Protein AF-A0A1F5FKB5-F1 (afdb_monomer)

Sequence (74 aa):
MEPKFEKDVKYRLTREVDACVVDGQNCVLQNDIDLNAETVLTFVEANEDGFVFSNEEGTNYRLHADDIDAVEEA

Structure (mmCIF, N/CA/C/O backbone):
data_AF-A0A1F5FKB5-F1
#
_entry.id   AF-A0A1F5FKB5-F1
#
loop_
_atom_site.group_PDB
_atom_site.id
_atom_site.type_symbol
_atom_site.label_atom_id
_atom_site.label_alt_id
_atom_site.label_comp_id
_atom_site.label_asym_id
_atom_site.label_entity_id
_atom_site.label_seq_id
_atom_site.pdbx_PDB_ins_code
_atom_site.Cartn_x
_atom_site.Cartn_y
_atom_site.Cartn_z
_atom_site.occupancy
_atom_site.B_iso_or_equiv
_atom_site.auth_seq_id
_atom_site.auth_comp_id
_atom_site.auth_asym_id
_ato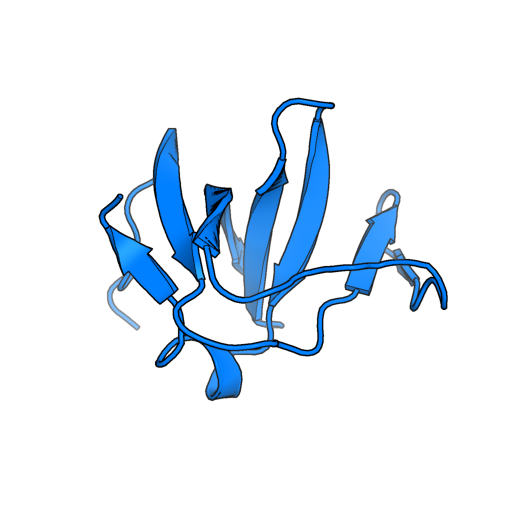m_site.auth_atom_id
_atom_site.pdbx_PDB_model_num
ATOM 1 N N . MET A 1 1 ? -0.616 -1.017 -20.409 1.00 43.75 1 MET A N 1
ATOM 2 C CA . MET A 1 1 ? -0.932 -1.887 -19.263 1.00 43.75 1 MET A CA 1
ATOM 3 C C . MET A 1 1 ? -2.337 -1.514 -18.833 1.00 43.75 1 MET A C 1
ATOM 5 O O . MET A 1 1 ? -2.566 -0.335 -18.603 1.00 43.75 1 MET A O 1
ATOM 9 N N . GLU A 1 2 ? -3.292 -2.441 -18.868 1.00 47.69 2 GLU A N 1
ATOM 10 C CA . GLU A 1 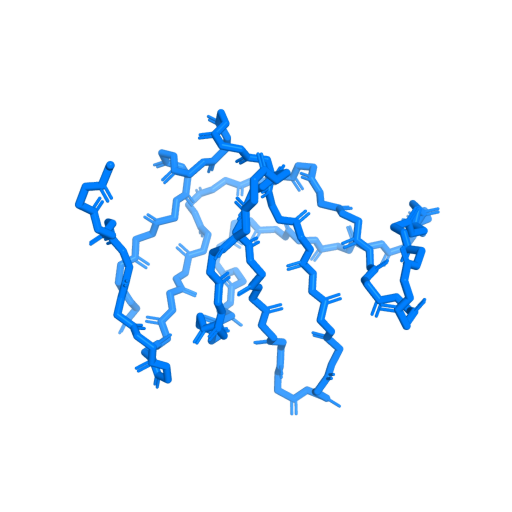2 ? -4.621 -2.201 -18.281 1.00 47.69 2 GLU A CA 1
ATOM 11 C C . GLU A 1 2 ? -4.446 -2.000 -16.764 1.00 47.69 2 GLU A C 1
ATOM 13 O O . GLU A 1 2 ? -3.601 -2.688 -16.178 1.00 47.69 2 GLU A O 1
ATOM 18 N N . PRO A 1 3 ? -5.137 -1.045 -16.114 1.00 53.38 3 PRO A N 1
ATOM 19 C CA . PRO A 1 3 ? -4.919 -0.819 -14.694 1.00 53.38 3 PRO A CA 1
ATOM 20 C C . PRO A 1 3 ? -5.534 -1.976 -13.898 1.00 53.38 3 PRO A C 1
ATOM 22 O O . PRO A 1 3 ? -6.733 -2.221 -13.966 1.00 53.38 3 PRO A O 1
ATOM 25 N N . LYS A 1 4 ? -4.694 -2.690 -13.139 1.00 74.38 4 LYS A N 1
ATOM 26 C CA . LYS A 1 4 ? -5.108 -3.747 -12.198 1.00 74.38 4 LYS A CA 1
ATOM 27 C C . LYS A 1 4 ? -5.922 -3.189 -11.011 1.00 74.38 4 LYS A C 1
ATOM 29 O O . LYS A 1 4 ? -6.563 -3.962 -10.311 1.00 74.38 4 LYS A O 1
ATOM 34 N N . PHE A 1 5 ? -5.899 -1.870 -10.800 1.00 85.88 5 PHE A N 1
ATOM 35 C CA . PHE A 1 5 ? -6.535 -1.180 -9.678 1.00 85.88 5 PHE A CA 1
ATOM 36 C C . PHE A 1 5 ? -7.453 -0.051 -10.145 1.00 85.88 5 PHE A C 1
ATOM 38 O O . PHE A 1 5 ? -7.149 0.662 -11.106 1.00 85.88 5 PHE A O 1
ATOM 45 N N . GLU A 1 6 ? -8.554 0.129 -9.427 1.00 89.88 6 GLU A N 1
ATOM 46 C CA . GLU A 1 6 ? -9.567 1.149 -9.654 1.00 89.88 6 GLU A CA 1
ATOM 47 C C . GLU A 1 6 ? -9.350 2.339 -8.720 1.00 89.88 6 GLU A C 1
ATOM 49 O O . GLU A 1 6 ? -9.091 2.193 -7.525 1.00 89.88 6 GLU A O 1
ATOM 54 N N . LYS A 1 7 ? -9.414 3.546 -9.285 1.00 90.69 7 LYS A N 1
ATOM 55 C CA . LYS A 1 7 ? -9.177 4.785 -8.542 1.00 90.69 7 LYS A CA 1
ATOM 56 C C . LYS A 1 7 ? -10.236 4.981 -7.457 1.00 90.69 7 LYS A C 1
ATOM 58 O O . LYS A 1 7 ? -11.408 4.708 -7.697 1.00 90.69 7 LYS A O 1
ATOM 63 N N . ASP A 1 8 ? -9.810 5.482 -6.298 1.00 90.50 8 ASP A N 1
ATOM 64 C CA . ASP A 1 8 ? -10.652 5.716 -5.118 1.00 90.50 8 ASP A CA 1
ATOM 65 C C . ASP A 1 8 ? -11.227 4.420 -4.496 1.00 90.50 8 ASP A C 1
ATOM 67 O O . ASP A 1 8 ? -12.105 4.477 -3.632 1.00 90.50 8 ASP A O 1
ATOM 71 N N . VAL A 1 9 ? -10.708 3.246 -4.885 1.00 93.19 9 VAL A N 1
ATOM 72 C CA . VAL A 1 9 ? -11.047 1.949 -4.279 1.00 93.19 9 VAL A CA 1
ATOM 73 C C . VAL A 1 9 ? -10.032 1.583 -3.200 1.00 93.19 9 VAL A C 1
ATOM 75 O O . VAL A 1 9 ? -8.835 1.859 -3.319 1.00 93.19 9 VAL A O 1
ATOM 78 N N . LYS A 1 10 ? -10.529 0.980 -2.115 1.00 93.44 10 LYS A N 1
ATOM 79 C CA . LYS A 1 10 ? -9.713 0.494 -1.002 1.00 93.44 10 LYS A CA 1
ATOM 80 C C . LYS A 1 10 ? -9.183 -0.903 -1.302 1.00 93.44 10 LYS A C 1
ATOM 82 O O . LYS A 1 10 ? -9.927 -1.802 -1.679 1.00 93.44 10 LYS A O 1
ATOM 87 N N . T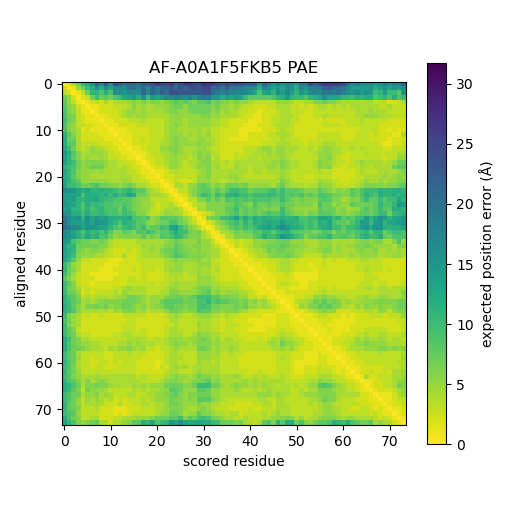YR A 1 11 ? -7.898 -1.073 -1.054 1.00 93.44 11 TYR A N 1
ATOM 88 C CA . TYR A 1 11 ? -7.176 -2.317 -1.204 1.00 93.44 11 TYR A CA 1
ATOM 89 C C . TYR A 1 11 ? -6.445 -2.643 0.086 1.00 93.44 11 TYR A C 1
ATOM 91 O O . TYR A 1 11 ? -5.991 -1.753 0.801 1.00 93.44 11 TYR A O 1
ATOM 99 N N . ARG A 1 12 ? -6.322 -3.927 0.382 1.00 92.69 12 ARG A N 1
ATOM 100 C CA . ARG A 1 12 ? -5.647 -4.456 1.553 1.00 92.69 12 ARG A CA 1
ATOM 101 C C . ARG A 1 12 ? -4.379 -5.185 1.138 1.00 92.69 12 ARG A C 1
ATOM 103 O O . ARG A 1 12 ? -4.387 -5.968 0.189 1.00 92.69 12 ARG A O 1
ATOM 110 N N . LEU A 1 13 ? -3.313 -4.968 1.896 1.00 91.25 13 LEU A N 1
ATOM 111 C CA . LEU A 1 13 ? -2.080 -5.728 1.756 1.00 91.25 13 LEU A CA 1
ATOM 112 C C . LEU A 1 13 ? -2.247 -7.138 2.331 1.00 91.25 13 LEU A C 1
ATOM 114 O O . LEU A 1 13 ? -2.805 -7.317 3.410 1.00 91.25 13 LEU A O 1
ATOM 118 N N . THR A 1 14 ? -1.753 -8.155 1.639 1.00 90.06 14 THR A N 1
ATOM 119 C CA . THR A 1 14 ? -1.782 -9.556 2.093 1.00 90.06 14 THR A CA 1
ATOM 120 C C . THR A 1 14 ? -0.476 -9.980 2.761 1.00 90.06 14 THR A C 1
ATOM 122 O O . THR A 1 14 ? -0.447 -10.972 3.490 1.00 90.06 14 THR A O 1
ATOM 125 N N . ARG A 1 15 ? 0.599 -9.216 2.545 1.00 89.38 15 ARG A N 1
ATOM 126 C CA . ARG A 1 15 ? 1.917 -9.362 3.171 1.00 89.38 15 ARG A CA 1
ATOM 127 C C . ARG A 1 15 ? 2.574 -7.990 3.341 1.00 89.38 15 ARG A C 1
ATOM 129 O O . ARG A 1 15 ? 2.076 -7.006 2.804 1.00 89.38 15 ARG A O 1
ATOM 136 N N . GLU A 1 16 ? 3.675 -7.950 4.083 1.00 87.75 16 GLU A N 1
ATOM 137 C CA . GLU A 1 16 ? 4.550 -6.776 4.149 1.00 87.75 16 GLU A CA 1
ATOM 138 C C . GLU A 1 16 ? 5.112 -6.464 2.755 1.00 87.75 16 GLU A C 1
ATOM 140 O O . GLU A 1 16 ? 5.491 -7.382 2.016 1.00 87.75 16 GLU A O 1
ATOM 145 N N . VAL A 1 17 ? 5.111 -5.184 2.390 1.00 86.06 17 VAL A N 1
ATOM 146 C CA . VAL A 1 17 ? 5.619 -4.691 1.105 1.00 86.06 17 VAL A CA 1
ATOM 147 C C . VAL A 1 17 ? 6.559 -3.522 1.336 1.00 86.06 17 VAL A C 1
ATOM 149 O O . VAL A 1 17 ? 6.313 -2.672 2.193 1.00 86.06 17 VAL A O 1
ATOM 152 N N . ASP A 1 18 ? 7.599 -3.440 0.515 1.00 83.19 18 ASP A N 1
ATOM 153 C CA . ASP A 1 18 ? 8.448 -2.261 0.470 1.00 83.19 18 ASP A CA 1
ATOM 154 C C . ASP A 1 18 ? 7.727 -1.152 -0.305 1.00 83.19 18 ASP A C 1
ATOM 156 O O . ASP A 1 18 ? 7.437 -1.256 -1.501 1.00 83.19 18 ASP A O 1
ATOM 160 N N . ALA A 1 19 ? 7.439 -0.053 0.386 1.00 85.31 19 ALA A N 1
ATOM 161 C CA . ALA A 1 19 ? 6.930 1.158 -0.233 1.00 85.31 19 ALA A CA 1
ATOM 162 C C . ALA A 1 19 ? 7.734 2.367 0.224 1.00 85.31 19 ALA A C 1
ATOM 164 O O . ALA A 1 19 ? 8.327 2.396 1.302 1.00 85.31 19 ALA A O 1
ATOM 165 N N . CYS A 1 20 ? 7.693 3.415 -0.585 1.00 88.12 20 CYS A N 1
ATOM 166 C CA . CYS A 1 20 ? 8.205 4.716 -0.186 1.00 88.12 20 CYS A CA 1
ATOM 167 C C . CYS A 1 20 ? 7.079 5.729 -0.054 1.00 88.12 20 CYS A C 1
ATOM 169 O O . CYS A 1 20 ? 6.091 5.676 -0.787 1.00 88.12 20 CYS A O 1
ATOM 171 N N . VAL A 1 21 ? 7.251 6.690 0.851 1.00 89.00 21 VAL A N 1
ATOM 172 C CA . VAL A 1 21 ? 6.323 7.812 0.979 1.00 89.00 21 VAL A CA 1
ATOM 173 C C . VAL A 1 21 ? 6.583 8.798 -0.153 1.00 89.00 21 VAL A C 1
ATOM 175 O O . VAL A 1 21 ? 7.724 9.189 -0.410 1.00 89.00 21 VAL A O 1
ATOM 178 N N . VAL A 1 22 ? 5.515 9.197 -0.831 1.00 87.19 22 VAL A N 1
ATOM 179 C CA . VAL A 1 22 ? 5.532 10.205 -1.885 1.00 87.19 22 VAL A CA 1
ATOM 180 C C . VAL A 1 22 ? 5.368 11.578 -1.239 1.00 87.19 22 VAL A C 1
ATOM 182 O O . VAL A 1 22 ? 4.263 11.969 -0.867 1.00 87.19 22 VAL A O 1
ATOM 185 N N . ASP A 1 23 ? 6.474 12.314 -1.128 1.00 83.38 23 ASP A N 1
ATOM 186 C CA . ASP A 1 23 ? 6.501 13.717 -0.705 1.00 83.38 23 ASP A CA 1
ATOM 187 C C . ASP A 1 23 ? 6.805 14.605 -1.923 1.00 83.38 23 ASP A C 1
ATOM 189 O O . ASP A 1 23 ? 7.944 14.746 -2.386 1.00 83.38 23 ASP A O 1
ATOM 193 N N . GLY A 1 24 ? 5.743 15.143 -2.529 1.00 79.31 24 GLY A N 1
ATOM 194 C CA . GLY A 1 24 ? 5.829 15.888 -3.784 1.00 79.31 24 GLY A CA 1
ATOM 195 C C . GLY A 1 24 ? 6.288 15.010 -4.953 1.00 79.31 24 GLY A C 1
ATOM 196 O O . GLY A 1 24 ? 5.536 14.168 -5.431 1.00 79.31 24 GLY A O 1
ATOM 197 N N . GLN A 1 25 ? 7.512 15.237 -5.443 1.00 71.62 25 GLN A N 1
ATOM 198 C CA . GLN A 1 25 ? 8.135 14.445 -6.518 1.00 71.62 25 GLN A CA 1
ATOM 199 C C . GLN A 1 25 ? 9.117 13.387 -5.994 1.00 71.62 25 GLN A C 1
ATOM 201 O O . GLN A 1 25 ? 9.654 12.612 -6.783 1.00 71.62 25 GLN A O 1
ATOM 206 N N . ASN A 1 26 ? 9.390 13.366 -4.686 1.00 77.50 26 ASN A N 1
ATOM 207 C CA . ASN A 1 26 ? 10.391 12.483 -4.105 1.00 77.50 26 ASN A CA 1
ATOM 208 C C . ASN A 1 26 ? 9.739 11.270 -3.444 1.00 77.50 26 ASN A C 1
ATOM 210 O O . ASN A 1 26 ? 8.756 11.380 -2.717 1.00 77.50 26 ASN A O 1
ATOM 214 N N . CYS A 1 27 ? 10.346 10.115 -3.682 1.00 79.56 27 CYS A N 1
ATOM 215 C CA . CYS A 1 27 ? 10.068 8.857 -3.006 1.00 79.56 27 CYS A CA 1
ATOM 216 C C . CYS A 1 27 ? 11.055 8.753 -1.838 1.00 79.56 27 CYS A C 1
ATOM 218 O O . CYS A 1 27 ? 12.250 8.531 -2.043 1.00 79.56 27 CYS A O 1
ATOM 220 N N . VAL A 1 28 ? 10.575 9.004 -0.620 1.00 79.38 28 VAL A N 1
ATOM 221 C CA . VAL A 1 28 ? 11.387 8.970 0.600 1.00 79.38 28 VAL A CA 1
ATOM 222 C C . VAL A 1 28 ? 11.129 7.648 1.314 1.00 79.38 28 VAL 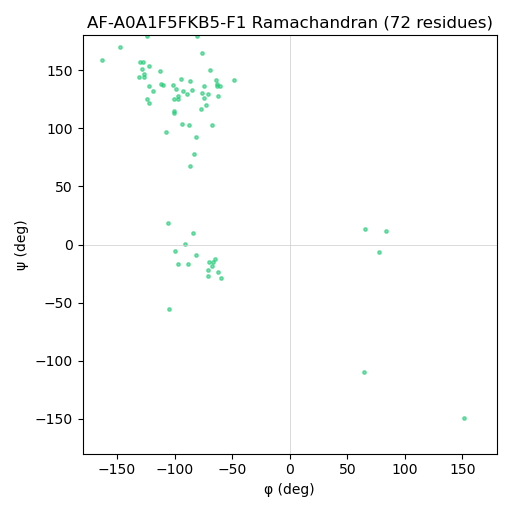A C 1
ATOM 224 O O . VAL A 1 28 ? 10.020 7.383 1.777 1.00 79.38 28 VAL A O 1
ATOM 227 N N . LEU A 1 29 ? 12.168 6.817 1.405 1.00 74.56 29 LEU A N 1
ATOM 228 C CA . LEU A 1 29 ? 12.185 5.654 2.290 1.00 74.56 29 LEU A CA 1
ATOM 229 C C . LEU A 1 29 ? 12.201 6.166 3.734 1.00 74.56 29 LEU A C 1
ATOM 231 O O . LEU A 1 29 ? 13.225 6.654 4.215 1.00 74.56 29 LEU A O 1
ATOM 235 N N . GLN A 1 30 ? 11.056 6.114 4.407 1.00 64.88 30 GLN A N 1
ATOM 236 C CA . GLN A 1 30 ? 10.997 6.310 5.851 1.00 64.88 30 GLN A CA 1
ATOM 237 C C . GLN A 1 30 ? 11.186 4.947 6.520 1.00 64.88 30 GLN A C 1
ATOM 239 O O . GLN A 1 30 ? 10.507 3.989 6.171 1.00 64.88 30 GLN A O 1
A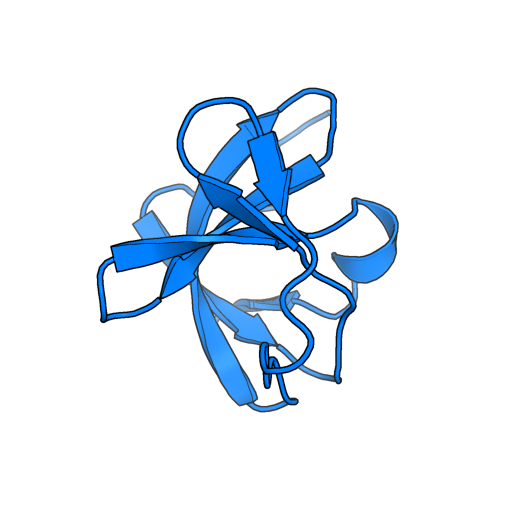TOM 244 N N . ASN A 1 31 ? 12.101 4.868 7.488 1.00 61.53 31 ASN A N 1
ATOM 245 C CA . ASN A 1 31 ? 12.339 3.640 8.259 1.00 61.53 31 ASN A CA 1
ATOM 246 C C . ASN A 1 31 ? 11.130 3.219 9.119 1.00 61.53 31 ASN A C 1
ATOM 248 O O . ASN A 1 31 ? 11.123 2.108 9.631 1.00 61.53 31 ASN A O 1
ATOM 252 N N . ASP A 1 32 ? 10.134 4.094 9.278 1.00 60.44 32 ASP A N 1
ATOM 253 C CA . ASP A 1 32 ? 8.937 3.897 10.105 1.00 60.44 32 ASP A CA 1
ATOM 254 C C . ASP A 1 32 ? 7.669 3.614 9.267 1.00 60.44 32 ASP A C 1
ATOM 256 O O . ASP A 1 32 ? 6.547 3.803 9.739 1.00 60.44 32 ASP A O 1
ATOM 260 N N . ILE A 1 33 ? 7.810 3.205 7.999 1.00 70.00 33 ILE A N 1
ATOM 261 C CA . ILE A 1 33 ? 6.659 2.808 7.172 1.00 70.00 33 ILE A CA 1
ATOM 262 C C . ILE A 1 33 ? 6.282 1.364 7.515 1.00 70.00 33 ILE A C 1
ATOM 264 O O . ILE A 1 33 ? 6.795 0.417 6.930 1.00 70.00 33 ILE A O 1
ATOM 268 N N . ASP A 1 34 ? 5.358 1.205 8.455 1.00 69.56 34 ASP A N 1
ATOM 269 C CA . ASP A 1 34 ? 4.844 -0.101 8.884 1.00 69.56 34 ASP A CA 1
ATOM 270 C C . ASP A 1 34 ? 3.666 -0.541 7.981 1.00 69.56 34 ASP A C 1
ATOM 272 O O . ASP A 1 34 ? 2.501 -0.566 8.387 1.00 69.56 34 ASP A O 1
ATOM 276 N N . LEU A 1 35 ? 3.944 -0.835 6.702 1.00 84.12 35 LEU A N 1
ATOM 277 C CA . LEU A 1 35 ? 2.950 -1.393 5.771 1.00 84.12 35 LEU A CA 1
ATOM 278 C C . LEU A 1 35 ? 2.851 -2.911 5.930 1.00 84.12 35 LEU A C 1
ATOM 280 O O . LEU A 1 35 ? 3.357 -3.691 5.124 1.00 84.12 35 LEU A O 1
ATOM 284 N N . ASN A 1 36 ? 2.161 -3.327 6.983 1.00 84.44 36 ASN A N 1
ATOM 285 C CA . ASN A 1 36 ? 1.934 -4.737 7.266 1.00 84.44 36 ASN A CA 1
ATOM 286 C C . ASN A 1 36 ? 0.862 -5.358 6.374 1.00 84.44 36 ASN A C 1
ATOM 288 O O . ASN A 1 36 ? -0.003 -4.667 5.821 1.00 84.44 36 ASN A O 1
ATOM 292 N N . ALA A 1 37 ? 0.842 -6.693 6.378 1.00 83.50 37 ALA A N 1
ATOM 293 C CA . ALA A 1 37 ? -0.353 -7.446 6.028 1.00 83.50 37 ALA A CA 1
ATOM 294 C C . ALA A 1 37 ? -1.566 -6.880 6.790 1.00 83.50 37 ALA A C 1
ATOM 296 O O . ALA A 1 37 ? -1.462 -6.508 7.954 1.00 83.50 37 ALA A O 1
ATOM 297 N N . GLU A 1 38 ? -2.712 -6.821 6.123 1.00 87.50 38 GLU A N 1
ATOM 298 C CA . GLU A 1 38 ? -3.966 -6.214 6.579 1.00 87.50 38 GLU A CA 1
ATOM 299 C C . GLU A 1 38 ? -4.049 -4.683 6.519 1.00 87.50 38 GLU A C 1
ATOM 301 O O . GLU A 1 38 ? -5.145 -4.142 6.683 1.00 87.50 38 GLU A O 1
ATOM 306 N N . THR A 1 39 ? -2.962 -3.976 6.194 1.00 90.38 39 THR A N 1
ATOM 307 C CA . THR A 1 39 ? -3.029 -2.525 5.974 1.00 90.38 39 THR A CA 1
ATOM 308 C C . THR A 1 39 ? -3.938 -2.208 4.793 1.00 90.38 39 THR A C 1
ATOM 310 O O . THR A 1 39 ? -3.760 -2.754 3.703 1.00 90.38 39 THR A O 1
ATOM 313 N N . VAL A 1 40 ? -4.902 -1.310 5.004 1.00 92.62 40 VAL A N 1
ATOM 314 C CA . VAL A 1 40 ? -5.829 -0.856 3.964 1.00 92.62 40 VAL A CA 1
ATOM 315 C C . VAL A 1 40 ? -5.385 0.500 3.433 1.00 92.62 40 VAL A C 1
ATOM 317 O O . VAL A 1 40 ? -5.249 1.459 4.190 1.00 92.62 40 VAL A O 1
ATOM 320 N N . LEU A 1 41 ? -5.206 0.589 2.119 1.00 93.19 41 LEU A N 1
ATOM 321 C CA . LEU A 1 41 ? -4.848 1.806 1.407 1.00 93.19 41 LEU A CA 1
ATOM 322 C C . LEU A 1 41 ? -5.821 2.046 0.252 1.00 93.19 41 LEU A C 1
ATOM 324 O O . LEU A 1 41 ? -6.366 1.119 -0.335 1.00 93.19 41 LEU A O 1
ATOM 328 N N . THR A 1 42 ? -6.028 3.302 -0.107 1.00 94.75 42 THR A N 1
ATOM 329 C CA . THR A 1 42 ? -6.888 3.699 -1.225 1.00 94.75 42 THR A CA 1
ATOM 330 C C . THR A 1 42 ? -6.034 3.926 -2.459 1.00 94.75 42 THR A C 1
ATOM 332 O O . THR A 1 42 ? -5.068 4.682 -2.396 1.00 94.75 42 THR A O 1
ATOM 335 N N . PHE A 1 43 ? -6.360 3.301 -3.586 1.00 93.50 43 PHE A N 1
ATOM 336 C CA . PHE A 1 43 ? -5.605 3.517 -4.816 1.00 93.50 43 PHE A CA 1
ATOM 337 C C . PHE A 1 43 ? -5.857 4.921 -5.382 1.00 93.50 43 PHE A C 1
ATOM 339 O O . PHE A 1 43 ? -7.002 5.342 -5.561 1.00 93.50 43 PHE A O 1
ATOM 346 N N . VAL A 1 44 ? -4.775 5.641 -5.682 1.00 92.56 44 VAL A N 1
ATOM 347 C CA . VAL A 1 44 ? -4.817 7.028 -6.169 1.00 92.56 44 VAL A CA 1
ATOM 348 C C . VAL A 1 44 ? -4.529 7.085 -7.664 1.00 92.56 44 VAL A C 1
ATOM 350 O O . VAL A 1 44 ? -5.318 7.638 -8.435 1.00 92.56 44 VAL A O 1
ATOM 353 N N . GLU A 1 45 ? -3.387 6.538 -8.077 1.00 91.25 45 GLU A N 1
ATOM 354 C CA . GLU A 1 45 ? -2.930 6.567 -9.464 1.00 91.25 45 GLU A CA 1
ATOM 355 C C . GLU A 1 45 ? -1.826 5.539 -9.726 1.00 91.25 45 GLU A C 1
ATOM 357 O O . GLU A 1 45 ? -1.124 5.108 -8.816 1.00 91.25 45 GLU A O 1
ATOM 362 N N . ALA A 1 46 ? -1.648 5.169 -10.992 1.00 87.94 46 ALA A N 1
ATOM 363 C CA . ALA A 1 46 ? -0.479 4.430 -11.453 1.00 87.94 46 ALA A CA 1
ATOM 364 C C . ALA A 1 46 ? 0.371 5.352 -12.328 1.00 87.94 46 ALA A C 1
ATOM 366 O O . ALA A 1 46 ? -0.161 6.063 -13.183 1.00 87.94 46 ALA A O 1
ATOM 367 N N . ASN A 1 47 ? 1.683 5.308 -12.133 1.00 84.69 47 ASN A N 1
ATOM 368 C CA . ASN A 1 47 ? 2.664 6.030 -12.931 1.00 84.69 47 ASN A CA 1
ATOM 369 C C . ASN A 1 47 ? 3.702 5.055 -13.510 1.00 84.69 47 ASN A C 1
ATOM 371 O O . ASN A 1 47 ? 3.620 3.845 -13.304 1.00 84.69 47 ASN A O 1
ATOM 375 N N . GLU A 1 48 ? 4.659 5.571 -14.284 1.00 80.62 48 GLU A N 1
ATOM 376 C CA . GLU A 1 48 ? 5.708 4.740 -14.899 1.00 80.62 48 GLU A CA 1
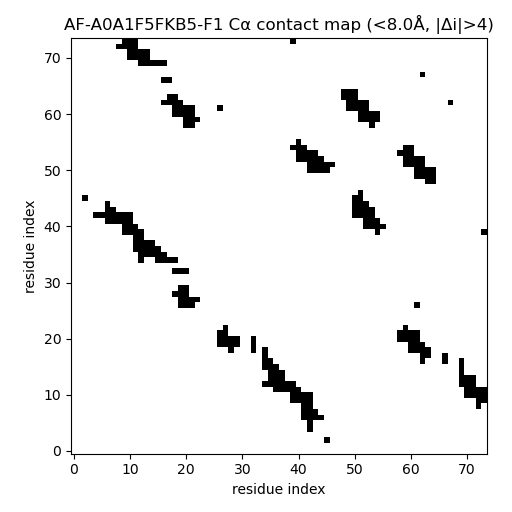ATOM 377 C C . GLU A 1 48 ? 6.597 4.040 -13.858 1.00 80.62 48 GLU A C 1
ATOM 379 O O . GLU A 1 48 ? 7.171 2.992 -14.146 1.00 80.62 48 GLU A O 1
ATOM 384 N N . ASP A 1 49 ? 6.674 4.587 -12.644 1.00 78.25 49 ASP A N 1
ATOM 385 C CA . ASP A 1 49 ? 7.472 4.058 -11.541 1.00 78.25 49 ASP A CA 1
ATOM 386 C C . ASP A 1 49 ? 6.735 3.021 -10.670 1.00 78.25 49 ASP A C 1
ATOM 388 O O . ASP A 1 49 ? 7.384 2.319 -9.894 1.00 78.25 49 ASP A O 1
ATOM 392 N N . GLY A 1 50 ? 5.404 2.926 -10.739 1.00 86.31 50 GLY A N 1
ATOM 393 C CA . GLY A 1 50 ? 4.625 2.026 -9.889 1.00 86.31 50 GLY A CA 1
ATOM 394 C C . GLY A 1 50 ? 3.204 2.507 -9.602 1.00 86.31 50 GLY A C 1
ATOM 395 O O . GLY A 1 50 ? 2.559 3.163 -10.420 1.00 86.31 50 GLY A O 1
ATOM 396 N N . PHE A 1 51 ? 2.697 2.149 -8.424 1.00 90.12 51 PHE A N 1
ATOM 397 C CA . PHE A 1 51 ? 1.307 2.381 -8.033 1.00 90.12 51 PHE A CA 1
ATOM 398 C C . PHE A 1 51 ? 1.254 3.174 -6.735 1.00 90.12 51 PHE A C 1
ATOM 400 O O . PHE A 1 51 ? 1.857 2.794 -5.734 1.00 90.12 51 PHE A O 1
ATOM 407 N N . VAL A 1 52 ? 0.537 4.291 -6.762 1.00 91.69 52 VAL A N 1
ATOM 408 C CA . VAL A 1 52 ? 0.392 5.202 -5.634 1.00 91.69 52 VAL A CA 1
ATOM 409 C C . VAL A 1 52 ? -0.908 4.896 -4.907 1.00 91.69 52 VAL A C 1
ATOM 411 O O . VAL A 1 52 ? -1.994 4.921 -5.490 1.00 91.69 52 VAL A O 1
ATOM 414 N N . PHE A 1 53 ? -0.783 4.648 -3.614 1.00 92.75 53 PHE A N 1
ATOM 415 C CA . PHE A 1 53 ? -1.877 4.410 -2.693 1.00 92.75 53 PHE A CA 1
ATOM 416 C C . PHE A 1 53 ? -1.835 5.433 -1.560 1.00 92.75 53 PHE A C 1
ATOM 418 O O . PHE A 1 53 ? -0.773 5.938 -1.228 1.00 92.75 53 PHE A O 1
ATOM 425 N N . SER A 1 54 ? -2.972 5.740 -0.949 1.00 93.31 54 SER A N 1
ATOM 426 C CA . SER A 1 54 ? -3.082 6.695 0.154 1.00 93.31 54 SER A CA 1
ATOM 427 C C . SER A 1 54 ? -3.688 6.030 1.380 1.00 93.31 54 SER A C 1
ATOM 429 O O . SER A 1 54 ? -4.663 5.285 1.256 1.00 93.31 54 SER A O 1
ATOM 431 N N . ASN A 1 55 ? -3.135 6.282 2.563 1.00 91.19 55 ASN A N 1
ATOM 432 C CA . ASN A 1 55 ? -3.772 5.854 3.808 1.00 91.19 55 ASN A CA 1
ATOM 433 C C . ASN A 1 55 ? -4.891 6.829 4.231 1.00 91.19 55 ASN A C 1
ATOM 435 O O . ASN A 1 55 ? -5.149 7.845 3.587 1.00 91.19 55 ASN A O 1
ATOM 439 N N . GLU A 1 56 ? -5.559 6.532 5.346 1.00 88.56 56 GLU A N 1
ATOM 440 C CA . GLU A 1 56 ? -6.633 7.383 5.884 1.00 88.56 56 GLU A CA 1
ATOM 441 C C . GLU A 1 56 ? -6.135 8.745 6.399 1.00 88.56 56 GLU A C 1
ATOM 443 O O . GLU A 1 56 ? -6.921 9.684 6.520 1.00 88.56 56 GLU A O 1
ATOM 448 N N . GLU A 1 57 ? -4.834 8.875 6.666 1.00 88.25 57 GLU A N 1
ATOM 449 C CA . GLU A 1 57 ? -4.194 10.135 7.058 1.00 88.25 57 GLU A CA 1
ATOM 450 C C . GLU A 1 57 ? -3.866 11.032 5.850 1.00 88.25 57 GLU A C 1
ATOM 452 O O . GLU A 1 57 ? -3.508 12.197 6.028 1.00 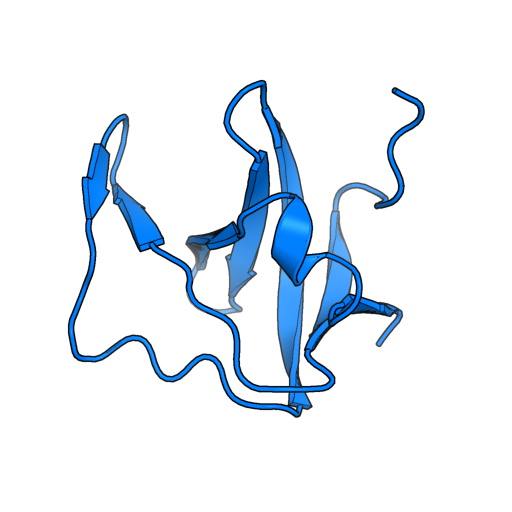88.25 57 GLU A O 1
ATOM 457 N N . GLY A 1 58 ? -4.017 10.520 4.622 1.00 87.44 58 GLY A N 1
ATOM 458 C CA . GLY A 1 58 ? -3.670 11.215 3.382 1.00 87.44 58 GLY A CA 1
ATOM 459 C C . GLY A 1 58 ? -2.191 11.107 3.000 1.00 87.44 58 GLY A C 1
ATOM 460 O O . GLY A 1 58 ? -1.735 11.812 2.097 1.00 87.44 58 GLY A O 1
ATOM 461 N N . THR A 1 59 ? -1.434 10.236 3.667 1.00 88.88 59 THR A N 1
ATOM 462 C CA . THR A 1 59 ? -0.057 9.911 3.298 1.00 88.88 59 THR A CA 1
ATOM 463 C C . THR A 1 59 ? -0.070 9.017 2.070 1.00 88.88 59 THR A C 1
ATOM 465 O O . THR A 1 59 ? -0.705 7.963 2.062 1.00 88.88 59 THR A O 1
ATOM 468 N N . ASN A 1 60 ? 0.657 9.432 1.035 1.00 91.50 60 ASN A N 1
ATOM 469 C CA . ASN A 1 60 ? 0.767 8.685 -0.209 1.00 91.50 60 ASN A CA 1
ATOM 470 C C . ASN A 1 60 ? 1.988 7.765 -0.173 1.00 91.50 60 ASN A C 1
ATOM 472 O O . ASN A 1 60 ? 3.094 8.203 0.133 1.00 91.50 60 ASN A O 1
ATOM 476 N N . TYR A 1 61 ? 1.792 6.509 -0.543 1.00 90.50 61 TYR A N 1
ATOM 477 C CA . TYR A 1 61 ? 2.792 5.460 -0.623 1.00 90.50 61 TYR A CA 1
ATOM 478 C C . TYR A 1 61 ? 2.878 4.970 -2.058 1.00 90.50 61 TYR A C 1
ATOM 480 O O . TYR A 1 61 ? 1.859 4.682 -2.683 1.00 90.50 61 TYR A O 1
ATOM 488 N N . ARG A 1 62 ? 4.090 4.853 -2.588 1.00 90.31 62 ARG A N 1
ATOM 489 C CA . ARG A 1 62 ? 4.331 4.246 -3.892 1.00 90.31 62 ARG A CA 1
ATOM 490 C C . ARG A 1 62 ? 4.809 2.819 -3.690 1.00 90.31 62 ARG A C 1
ATOM 492 O O . ARG A 1 62 ? 5.912 2.609 -3.186 1.00 90.31 62 ARG A O 1
ATOM 499 N N . LEU A 1 63 ? 3.979 1.873 -4.108 1.00 88.81 63 LEU A N 1
ATOM 500 C CA . LEU A 1 63 ? 4.316 0.460 -4.186 1.00 88.81 63 LEU A CA 1
ATOM 501 C C . LEU A 1 63 ? 4.978 0.168 -5.534 1.00 88.81 63 LEU A C 1
ATOM 503 O O . LEU A 1 63 ? 4.570 0.693 -6.580 1.00 88.81 63 LEU A O 1
ATOM 507 N N . HIS A 1 64 ? 5.993 -0.689 -5.498 1.00 84.50 64 HIS A N 1
ATOM 508 C CA . HIS A 1 64 ? 6.641 -1.206 -6.695 1.00 84.50 64 HIS A CA 1
ATOM 509 C C . HIS A 1 64 ? 5.707 -2.154 -7.450 1.00 84.50 64 HIS A C 1
ATOM 511 O O . HIS A 1 64 ? 4.871 -2.829 -6.854 1.00 84.50 64 HIS A O 1
ATOM 517 N N . ALA A 1 65 ? 5.860 -2.223 -8.776 1.00 83.06 65 ALA A N 1
ATOM 518 C CA . ALA A 1 65 ? 5.046 -3.094 -9.625 1.00 83.06 65 ALA A CA 1
ATOM 519 C C . ALA A 1 65 ? 5.170 -4.587 -9.258 1.00 83.06 65 ALA A C 1
ATOM 521 O O . ALA A 1 65 ? 4.218 -5.338 -9.463 1.00 83.06 65 ALA A O 1
ATOM 522 N N . ASP A 1 66 ? 6.313 -5.003 -8.706 1.00 83.25 66 ASP A N 1
ATOM 523 C CA . ASP A 1 66 ? 6.562 -6.374 -8.253 1.00 83.25 66 ASP A CA 1
ATOM 524 C C . ASP A 1 66 ? 5.775 -6.747 -6.984 1.00 83.25 66 ASP A C 1
ATOM 526 O O . ASP A 1 66 ? 5.429 -7.911 -6.826 1.00 83.25 66 ASP A O 1
ATOM 530 N N . ASP A 1 67 ? 5.417 -5.780 -6.130 1.00 84.81 67 ASP A N 1
ATOM 531 C CA . ASP A 1 67 ? 4.684 -6.010 -4.870 1.00 84.81 67 ASP A CA 1
ATOM 532 C C . ASP A 1 67 ? 3.160 -5.924 -5.020 1.00 84.81 67 ASP A C 1
ATOM 534 O O . ASP A 1 67 ? 2.392 -6.122 -4.082 1.00 84.81 67 ASP A O 1
ATOM 538 N N . ILE A 1 68 ? 2.684 -5.675 -6.233 1.00 84.31 68 ILE A N 1
ATOM 539 C CA . ILE A 1 68 ? 1.262 -5.565 -6.573 1.00 84.31 68 ILE A CA 1
ATOM 540 C C . ILE A 1 68 ? 0.518 -6.900 -6.498 1.00 84.31 68 ILE A C 1
ATOM 542 O O . ILE A 1 68 ? -0.716 -6.927 -6.510 1.00 84.31 68 ILE A O 1
ATOM 546 N N . ASP A 1 69 ? 1.220 -8.032 -6.447 1.00 87.69 69 ASP A N 1
ATOM 547 C CA . ASP A 1 69 ? 0.602 -9.323 -6.131 1.00 87.69 69 ASP A CA 1
ATOM 548 C C . ASP A 1 69 ? 0.173 -9.419 -4.659 1.00 87.69 69 ASP A C 1
ATOM 550 O O . ASP A 1 69 ? -0.746 -10.172 -4.348 1.00 87.69 69 ASP A O 1
ATOM 554 N N . ALA A 1 70 ? 0.773 -8.612 -3.781 1.00 86.94 70 ALA A N 1
ATOM 555 C CA . ALA A 1 70 ? 0.442 -8.536 -2.365 1.00 86.94 70 ALA A CA 1
ATOM 556 C C . ALA A 1 70 ? -0.745 -7.610 -2.052 1.00 86.94 70 ALA A C 1
ATOM 558 O O . ALA A 1 70 ? -0.977 -7.307 -0.888 1.00 86.94 70 ALA A O 1
ATOM 559 N N . VAL A 1 71 ? -1.483 -7.134 -3.058 1.00 89.06 71 VAL A N 1
ATOM 560 C CA . VAL A 1 71 ? -2.566 -6.154 -2.898 1.00 89.06 71 VAL A CA 1
ATOM 561 C C . VAL A 1 71 ? -3.873 -6.736 -3.438 1.00 89.06 71 VAL A C 1
ATOM 563 O O . VAL A 1 71 ? -3.962 -7.077 -4.619 1.00 89.06 71 VAL A O 1
ATOM 566 N N . GLU A 1 72 ? -4.897 -6.821 -2.588 1.00 91.00 72 GLU A N 1
ATOM 567 C CA . GLU A 1 72 ? -6.226 -7.357 -2.921 1.0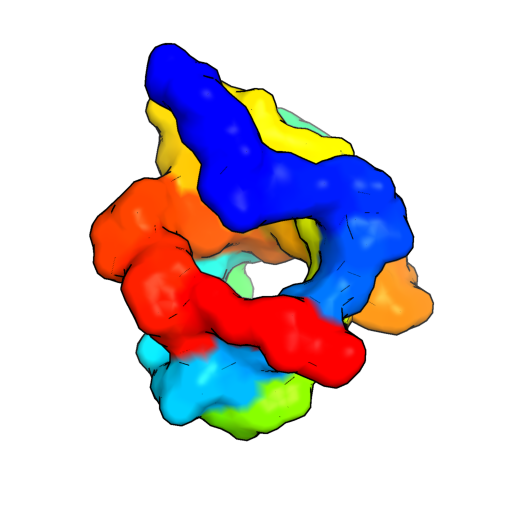0 91.00 72 GLU A CA 1
ATOM 568 C C . GLU A 1 72 ? -7.339 -6.372 -2.537 1.00 91.00 72 GLU A C 1
ATOM 570 O O . GLU A 1 72 ? -7.138 -5.507 -1.692 1.00 91.00 72 GLU A O 1
ATOM 575 N N . GLU A 1 73 ? -8.515 -6.462 -3.162 1.00 88.75 73 GLU A N 1
ATOM 576 C CA . GLU A 1 73 ? -9.673 -5.628 -2.793 1.00 88.75 73 GLU A CA 1
ATOM 577 C C . GLU A 1 73 ? -10.121 -5.928 -1.347 1.00 88.75 73 GLU A C 1
ATOM 579 O O . GLU A 1 73 ? -10.130 -7.092 -0.929 1.00 88.75 73 GLU A O 1
ATOM 584 N N . ALA A 1 74 ? -10.420 -4.875 -0.574 1.00 83.62 74 ALA A N 1
ATOM 585 C CA . ALA A 1 74 ? -10.708 -4.940 0.865 1.00 83.62 74 ALA A CA 1
ATOM 586 C C . ALA A 1 74 ? -12.207 -4.990 1.194 1.00 83.62 74 ALA A C 1
ATOM 588 O O . ALA A 1 74 ? -12.977 -4.209 0.591 1.00 83.62 74 ALA A O 1
#

Mean predicted aligned error: 5.13 Å

Solvent-accessible surface area (backbone atoms only — not comparable to full-atom values): 4343 Å² total; per-residue (Å²): 131,83,76,94,69,58,71,81,37,54,30,22,24,73,39,70,57,81,57,23,38,52,59,89,92,42,73,44,78,56,97,81,70,81,46,39,49,70,42,64,30,29,31,65,49,74,57,100,81,25,36,35,28,26,40,95,87,67,54,36,33,37,35,42,70,83,54,52,82,36,52,42,83,104

Foldseek 3Di:
DPDPDDAQFKKFFQADFDKFWDDPPDGHRDPPPPRGGGAIWGWHDADPQATWTAHPVRTIIGGGPVRCVRIGGD

pLDDT: mean 84.11, std 10.45, range [43.75, 94.75]

Secondary structure (DSSP, 8-state):
---SS-TT-EEEESS---EEEEETT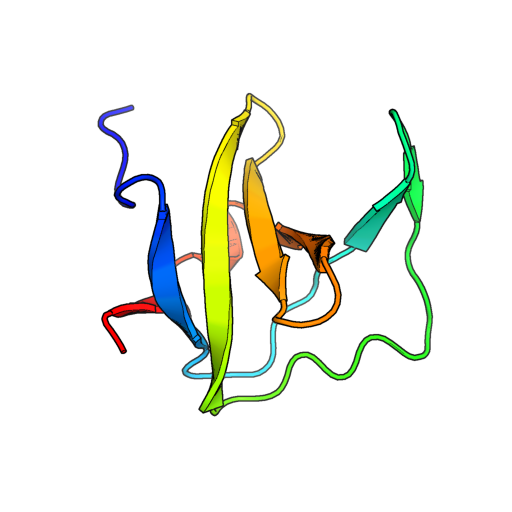EEE--TT----TT-EEEEEEEETTEEEEE-TT--EEEE-GGGGGGEEE-

Radius of gyration: 11.02 Å; Cα contacts (8 Å, |Δi|>4): 148; chains: 1; bounding box: 23×25×29 Å

Nearest PDB structures (foldseek):
  2jw4-assembly1_A  TM=6.697E-01  e=3.734E-01  Homo sapiens
  2krs-assembly1_A  TM=6.018E-01  e=6.253E-01  Clostridium perfringens
  3h41-assembly1_A  TM=6.195E-01  e=1.174E+00  Bacillus cereus ATCC 10987
  2kt8-assembly1_A  TM=4.981E-01  e=1.174E+00  Clostridium perfringens
  2kyb-assembly1_A  TM=5.677E-01  e=4.140E+00  Clostridium perfringens ATCC 13124